Protein AF-A0A7I8DDT5-F1 (afdb_monomer_lite)

Foldseek 3Di:
DDDDDDDDDDDDDDDDDDDPDDPCDVCNVQDPVNVVVVVVVVVVVVVVVVVVVVVVVVVVVVVVVVVVVVLVVDPVSCVVPPPPPPVVVD

Sequence (90 aa):
MTFVAKKNRPQAYQPKPQTTDKPATLKDLLNEETLAKLKSQQAELQAEEDRRQAEKRLQEEAARKAEQKRLENDFEYLLKNSNQDWRKYK

pLDDT: mean 77.85, std 16.3, range [37.62, 94.19]

InterPro domains:
  IPR024980 Protein of unknown function DUF3886 [PF13025] (21-88)

Structure (mmCIF, N/CA/C/O backbone):
data_AF-A0A7I8DDT5-F1
#
_entry.id   AF-A0A7I8DDT5-F1
#
loop_
_atom_site.group_PDB
_atom_site.id
_atom_site.type_symbol
_atom_site.label_atom_id
_atom_site.label_alt_id
_atom_site.label_comp_id
_atom_site.label_asym_id
_atom_site.label_entity_id
_atom_site.label_seq_id
_atom_site.pdbx_PDB_ins_code
_atom_site.Cartn_x
_atom_site.Cartn_y
_atom_site.Cartn_z
_atom_site.occupancy
_atom_site.B_iso_or_equiv
_atom_site.auth_seq_id
_atom_site.auth_comp_id
_atom_site.auth_asym_id
_atom_site.auth_atom_id
_atom_site.pdbx_PDB_model_num
ATOM 1 N N . MET A 1 1 ? -42.412 -31.401 86.595 1.00 37.62 1 MET A N 1
ATOM 2 C CA . MET A 1 1 ? -41.739 -30.205 86.047 1.00 37.62 1 MET A CA 1
ATOM 3 C C . MET A 1 1 ? -42.347 -29.843 84.699 1.00 37.62 1 MET A C 1
ATOM 5 O O . MET A 1 1 ? -42.726 -30.727 83.947 1.00 37.62 1 MET A O 1
ATOM 9 N N . THR A 1 2 ? -42.493 -28.546 84.477 1.00 45.19 2 THR A N 1
ATOM 10 C CA . THR A 1 2 ? -43.180 -27.815 83.402 1.00 45.19 2 THR A CA 1
ATOM 11 C C . THR A 1 2 ? -42.346 -27.618 82.118 1.00 45.19 2 THR A C 1
ATOM 13 O O . THR A 1 2 ? -41.128 -27.759 82.161 1.00 45.19 2 THR A O 1
ATOM 16 N N . PHE A 1 3 ? -43.040 -27.146 81.056 1.00 47.91 3 PHE A N 1
ATOM 17 C CA . PHE A 1 3 ? -42.573 -26.391 79.859 1.00 47.91 3 PHE A CA 1
ATOM 18 C C . PHE A 1 3 ? -42.138 -27.223 78.622 1.00 47.91 3 PHE A C 1
ATOM 20 O O . PHE A 1 3 ? -41.482 -28.238 78.775 1.00 47.91 3 PHE A O 1
ATOM 27 N N . VAL A 1 4 ? -42.426 -26.886 77.349 1.00 52.31 4 VAL A N 1
ATOM 28 C CA . VAL A 1 4 ? -43.037 -25.708 76.692 1.00 52.31 4 VAL A CA 1
ATOM 29 C C . VAL A 1 4 ? -43.489 -26.090 75.264 1.00 52.31 4 VAL A C 1
ATOM 31 O O . VAL A 1 4 ? -42.819 -26.858 74.578 1.00 52.31 4 VAL A O 1
ATOM 34 N N . ALA A 1 5 ? -44.598 -25.510 74.794 1.00 56.22 5 ALA A N 1
ATOM 35 C CA . ALA A 1 5 ? -45.047 -25.560 73.401 1.00 56.22 5 ALA A CA 1
ATOM 36 C C . ALA A 1 5 ? -44.271 -24.552 72.530 1.00 56.22 5 ALA A C 1
ATOM 38 O O . ALA A 1 5 ? -44.162 -23.383 72.903 1.00 56.22 5 ALA A O 1
ATOM 39 N N . LYS A 1 6 ? -43.793 -24.950 71.339 1.00 56.34 6 LYS A N 1
ATOM 40 C CA . LYS A 1 6 ? -43.200 -24.016 70.362 1.00 56.34 6 LYS A CA 1
ATOM 41 C C . LYS A 1 6 ? -43.990 -24.013 69.052 1.00 56.34 6 LYS A C 1
ATOM 43 O O . LYS A 1 6 ? -43.959 -24.952 68.267 1.00 56.34 6 LYS A O 1
ATOM 48 N N . LYS A 1 7 ? -44.728 -22.919 68.861 1.00 53.94 7 LYS A N 1
ATOM 49 C CA . LYS A 1 7 ? -45.568 -22.575 67.708 1.00 53.94 7 LYS A CA 1
ATOM 50 C C . LYS A 1 7 ? -44.688 -22.155 66.524 1.00 53.94 7 LYS A C 1
ATOM 52 O O . LYS A 1 7 ? -43.991 -21.148 66.617 1.00 53.94 7 LYS A O 1
ATOM 57 N N . ASN A 1 8 ? -44.730 -22.910 65.426 1.00 60.19 8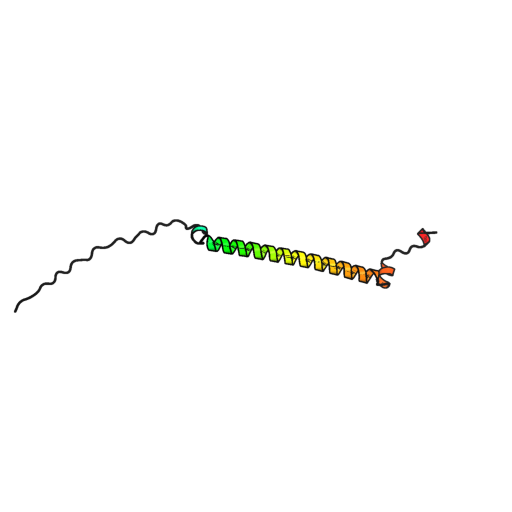 ASN A N 1
ATOM 58 C CA . ASN A 1 8 ? -44.007 -22.603 64.190 1.00 60.19 8 ASN A CA 1
ATOM 59 C C . ASN A 1 8 ? -44.914 -21.778 63.254 1.00 60.19 8 ASN A C 1
ATOM 61 O O . ASN A 1 8 ? -45.973 -22.249 62.842 1.00 60.19 8 ASN A O 1
ATOM 65 N N . ARG A 1 9 ? -44.545 -20.522 62.976 1.00 58.94 9 ARG A N 1
ATOM 66 C CA . ARG A 1 9 ? -45.247 -19.627 62.035 1.00 58.94 9 ARG A CA 1
ATOM 67 C C . ARG A 1 9 ? -44.709 -19.868 60.615 1.00 58.94 9 ARG A C 1
ATOM 69 O O . ARG A 1 9 ? -43.490 -19.841 60.460 1.00 58.94 9 ARG A O 1
ATOM 76 N N . PRO A 1 10 ? -45.556 -20.039 59.585 1.00 52.34 10 PRO A N 1
ATOM 77 C CA . PRO A 1 10 ? -45.082 -20.099 58.206 1.00 52.34 10 PRO A CA 1
ATOM 78 C C . PRO A 1 10 ? -44.582 -18.720 57.746 1.00 52.34 10 PRO A C 1
ATOM 80 O O . PRO A 1 10 ? -45.264 -17.707 57.905 1.00 52.34 10 PRO A O 1
ATOM 83 N N . GLN A 1 11 ? -43.361 -18.700 57.211 1.00 58.03 11 GLN A N 1
ATOM 84 C CA . GLN A 1 11 ? -42.721 -17.554 56.565 1.00 58.03 11 GLN A CA 1
ATOM 85 C C . GLN A 1 11 ? -43.535 -17.103 55.343 1.00 58.03 11 GLN A C 1
ATOM 87 O O . GLN A 1 11 ? -43.899 -17.915 54.495 1.00 58.03 11 GLN A O 1
ATOM 92 N N . ALA A 1 12 ? -43.810 -15.801 55.265 1.00 53.22 12 ALA A N 1
ATOM 93 C CA . ALA A 1 12 ? -44.477 -15.177 54.132 1.00 53.22 12 ALA A CA 1
ATOM 94 C C . ALA A 1 12 ? -43.578 -15.213 52.884 1.00 53.22 12 ALA A C 1
ATOM 96 O O . ALA A 1 12 ? -42.406 -14.840 52.934 1.00 53.22 12 ALA A O 1
ATOM 97 N N . TYR A 1 13 ? -44.156 -15.659 51.772 1.00 53.84 13 TYR A N 1
ATOM 98 C CA . TYR A 1 13 ? -43.546 -15.698 50.447 1.00 53.84 13 TYR A CA 1
ATOM 99 C C . TYR A 1 13 ? -43.283 -14.272 49.941 1.00 53.84 13 TYR A C 1
ATOM 101 O O . TYR A 1 13 ? -44.218 -13.496 49.751 1.00 53.84 13 TYR A O 1
ATOM 109 N N . GLN A 1 14 ? -42.013 -13.924 49.734 1.00 58.06 14 GLN A N 1
ATOM 110 C CA . GLN A 1 14 ? -41.618 -12.667 49.096 1.00 58.06 14 GLN A CA 1
ATOM 111 C C . GLN A 1 14 ? -41.687 -12.830 47.567 1.00 58.06 14 GLN A C 1
ATOM 113 O O . GLN A 1 14 ? -41.140 -13.808 47.046 1.00 58.06 14 GLN A O 1
ATOM 118 N N . PRO A 1 15 ? -42.330 -11.910 46.825 1.00 56.09 15 PRO A N 1
ATOM 119 C CA . PRO A 1 15 ? -42.373 -11.981 45.370 1.00 56.09 15 PRO A CA 1
ATOM 120 C C . PRO A 1 15 ? -40.994 -11.665 44.771 1.00 56.09 15 PRO A C 1
ATOM 122 O O . PRO A 1 15 ? -40.315 -10.724 45.182 1.00 56.09 15 PRO A O 1
ATOM 125 N N . LYS A 1 16 ? -40.578 -12.464 43.782 1.00 59.16 16 LYS A N 1
ATOM 126 C CA . LYS A 1 16 ? -39.347 -12.240 43.010 1.00 59.16 16 LYS A CA 1
ATOM 127 C C . LYS A 1 16 ? -39.527 -11.028 42.080 1.00 59.16 16 LYS A C 1
ATOM 129 O O . LYS A 1 16 ? -40.591 -10.918 41.466 1.00 59.16 16 LYS A O 1
ATOM 134 N N . PRO A 1 17 ? -38.520 -10.147 41.931 1.00 54.03 17 PRO A N 1
ATOM 135 C CA . PRO A 1 17 ? -38.601 -9.029 40.999 1.00 54.03 17 PRO A CA 1
ATOM 136 C C . PRO A 1 17 ? -38.665 -9.549 39.559 1.00 54.03 17 PRO A C 1
ATOM 138 O O . PRO A 1 17 ? -37.835 -10.358 39.144 1.00 54.03 17 PRO A O 1
ATOM 141 N N . GLN A 1 18 ? -39.677 -9.102 38.813 1.00 55.91 18 GLN A N 1
ATOM 142 C CA . GLN A 1 18 ? -39.816 -9.402 37.392 1.00 55.91 18 GLN A CA 1
ATOM 143 C C . GLN A 1 18 ? -38.736 -8.653 36.610 1.00 55.91 18 GLN A C 1
ATOM 145 O O . GLN A 1 18 ? -38.649 -7.427 36.664 1.00 55.91 18 GLN A O 1
ATOM 150 N N . THR A 1 19 ? -37.898 -9.401 35.899 1.00 55.03 19 THR A N 1
ATOM 151 C CA . THR A 1 19 ? -36.945 -8.863 34.933 1.00 55.03 19 THR A CA 1
ATOM 152 C C . THR A 1 19 ? -37.719 -8.385 33.715 1.00 55.03 19 THR A C 1
ATOM 154 O O . THR A 1 19 ? -38.237 -9.187 32.944 1.00 55.03 19 THR A O 1
ATOM 157 N N . THR A 1 20 ? -37.835 -7.072 33.568 1.00 53.59 20 THR A N 1
ATOM 158 C CA . THR A 1 20 ? -38.414 -6.440 32.387 1.00 53.59 20 THR A CA 1
ATOM 159 C C . THR A 1 20 ? -37.527 -6.727 31.173 1.00 53.59 20 THR A C 1
ATOM 161 O O . THR A 1 20 ? -36.457 -6.134 31.039 1.00 53.59 20 THR A O 1
ATOM 164 N N . ASP A 1 21 ? -37.983 -7.623 30.298 1.00 56.28 21 ASP A N 1
ATOM 165 C CA . ASP A 1 21 ? -37.484 -7.854 28.939 1.00 56.28 21 ASP A CA 1
ATOM 166 C C . ASP A 1 21 ? -37.559 -6.559 28.109 1.00 56.28 21 ASP A C 1
ATOM 168 O O . ASP A 1 21 ? -38.527 -6.287 27.399 1.00 56.28 21 ASP A O 1
ATOM 172 N N . LYS A 1 22 ? -36.532 -5.714 28.207 1.00 60.81 22 LYS A N 1
ATOM 173 C CA . LYS A 1 22 ? -36.200 -4.749 27.154 1.00 60.81 22 LYS A CA 1
ATOM 174 C C . LYS A 1 22 ? -35.041 -5.348 26.361 1.00 60.81 22 LYS A C 1
ATOM 176 O O . LYS A 1 22 ? -34.064 -5.750 26.995 1.00 60.81 22 LYS A O 1
ATOM 181 N N . PRO A 1 23 ? -35.094 -5.408 25.017 1.00 59.97 23 PRO A N 1
ATOM 182 C CA . PRO A 1 23 ? -33.923 -5.791 24.246 1.00 59.97 23 PRO A CA 1
ATOM 183 C C . PRO A 1 23 ? -32.861 -4.718 24.485 1.00 59.97 23 PRO A C 1
ATOM 185 O O . PRO A 1 23 ? -32.995 -3.601 23.993 1.00 59.97 23 PRO A O 1
ATOM 188 N N . ALA A 1 24 ? -31.841 -5.030 25.286 1.00 60.69 24 ALA A N 1
ATOM 189 C CA . ALA A 1 24 ? -30.663 -4.184 25.386 1.00 60.69 24 ALA A CA 1
ATOM 190 C C . ALA A 1 24 ? -30.097 -4.072 23.968 1.00 60.69 24 ALA A C 1
ATOM 192 O O . ALA A 1 24 ? -29.676 -5.070 23.375 1.00 60.69 24 ALA A O 1
ATOM 193 N N . THR A 1 25 ? -30.161 -2.881 23.375 1.00 69.50 25 THR A N 1
ATOM 194 C CA . THR A 1 25 ? -29.514 -2.665 22.085 1.00 69.50 25 THR A CA 1
ATOM 195 C C . THR A 1 25 ? -28.012 -2.876 22.277 1.00 69.50 25 THR A C 1
ATOM 197 O O . THR A 1 25 ? -27.495 -2.640 23.363 1.00 69.50 25 THR A O 1
ATOM 200 N N . LEU A 1 26 ? -27.263 -3.319 21.258 1.00 61.59 26 LEU A N 1
ATOM 201 C CA . LEU A 1 26 ? -25.810 -3.557 21.406 1.00 61.59 26 LEU A CA 1
ATOM 202 C C . LEU A 1 26 ? -25.045 -2.346 21.981 1.00 61.59 26 LEU A C 1
ATOM 204 O O . LEU A 1 26 ? -23.986 -2.513 22.576 1.00 61.59 26 LEU A O 1
ATOM 208 N N . LYS A 1 27 ? -25.595 -1.139 21.818 1.00 62.28 27 LYS A N 1
ATOM 209 C CA . LYS A 1 27 ? -25.096 0.105 22.414 1.00 62.28 27 LYS A CA 1
ATOM 210 C C . LYS A 1 27 ? -25.320 0.212 23.926 1.00 62.28 27 LYS A C 1
ATOM 212 O O . LYS A 1 27 ? -24.552 0.892 24.578 1.00 62.28 27 LYS A O 1
ATOM 217 N N . ASP A 1 28 ? -26.332 -0.453 24.472 1.00 64.25 28 ASP A N 1
ATOM 218 C CA . ASP A 1 28 ? -26.614 -0.491 25.911 1.00 64.25 28 ASP A CA 1
ATOM 219 C C . ASP A 1 28 ? -25.744 -1.532 26.634 1.00 64.25 28 ASP A C 1
ATOM 221 O O . ASP A 1 28 ? -25.487 -1.405 27.827 1.00 64.25 28 ASP A O 1
ATOM 225 N N . LEU A 1 29 ? -25.282 -2.566 25.914 1.00 69.69 29 LEU A N 1
ATOM 226 C CA . LEU A 1 29 ? -24.356 -3.580 26.438 1.00 69.69 29 LEU A CA 1
ATOM 227 C C . LEU A 1 29 ? -22.886 -3.145 26.343 1.00 69.69 29 LEU A C 1
ATOM 229 O O . LEU A 1 29 ? -22.060 -3.584 27.143 1.00 69.69 29 LEU A O 1
ATOM 233 N N . LEU A 1 30 ? -22.550 -2.293 25.371 1.00 71.62 30 LEU A N 1
ATOM 234 C CA . LEU A 1 30 ? -21.219 -1.716 25.206 1.00 71.62 30 LEU A CA 1
ATOM 235 C C . LEU A 1 30 ? -21.182 -0.324 25.835 1.00 71.62 30 LEU A C 1
ATOM 237 O O . LEU A 1 30 ? -21.776 0.610 25.310 1.00 71.62 30 LEU A O 1
ATOM 241 N N . ASN A 1 31 ? -20.428 -0.164 26.924 1.00 78.69 31 ASN A N 1
ATOM 242 C CA . ASN A 1 31 ? -20.154 1.156 27.497 1.00 78.69 31 ASN A CA 1
ATOM 243 C C . ASN A 1 31 ? -19.581 2.096 26.410 1.00 78.69 31 ASN A C 1
ATOM 245 O O . ASN A 1 31 ? -18.766 1.665 25.589 1.00 78.69 31 ASN A O 1
ATOM 249 N N . GLU A 1 32 ? -19.961 3.374 26.410 1.00 80.75 32 GLU A N 1
ATOM 250 C CA . GLU A 1 32 ? -19.504 4.387 25.445 1.00 80.75 32 GLU A CA 1
ATOM 251 C C . GLU A 1 32 ? -17.974 4.436 25.325 1.00 80.75 32 GLU A C 1
ATOM 253 O O . GLU A 1 32 ? -17.431 4.589 24.231 1.00 80.75 32 GLU A O 1
ATOM 258 N N . GLU A 1 33 ? -17.273 4.198 26.435 1.00 82.31 33 GLU A N 1
ATOM 259 C CA . GLU A 1 33 ? -15.815 4.069 26.480 1.00 82.31 33 GLU A CA 1
ATOM 260 C C . GLU A 1 33 ? -15.293 2.929 25.584 1.00 82.31 33 GLU A C 1
ATOM 262 O O . GLU A 1 33 ? -14.302 3.083 24.869 1.00 82.31 33 GLU A O 1
ATOM 267 N N . THR A 1 34 ? -15.966 1.776 25.587 1.00 84.69 34 THR A N 1
ATOM 268 C CA . THR A 1 34 ? -15.580 0.616 24.766 1.00 84.69 34 THR A CA 1
ATOM 269 C C . THR A 1 34 ? -15.855 0.858 23.285 1.00 84.69 34 THR A C 1
ATOM 271 O O . THR A 1 34 ? -15.031 0.502 22.443 1.00 84.69 34 THR A O 1
ATOM 274 N N . LEU A 1 35 ? -16.951 1.552 22.958 1.00 86.12 35 LEU A N 1
ATOM 275 C CA . LEU A 1 35 ? -17.247 1.985 21.592 1.00 86.12 35 LEU A CA 1
ATOM 276 C C . LEU A 1 35 ? -16.229 3.012 21.086 1.00 86.12 35 LEU A C 1
ATOM 278 O O . LEU A 1 35 ? -15.832 2.955 19.923 1.00 86.12 35 LEU A O 1
ATOM 282 N N . ALA A 1 36 ? -15.791 3.938 21.941 1.00 88.12 36 ALA A N 1
ATOM 283 C CA . ALA A 1 36 ? -14.759 4.911 21.599 1.00 88.12 36 ALA A CA 1
ATOM 284 C C . ALA A 1 36 ? -13.414 4.226 21.311 1.00 88.12 36 ALA A C 1
ATOM 286 O O . ALA A 1 36 ? -12.797 4.504 20.282 1.00 88.12 36 ALA A O 1
ATOM 287 N N . LYS A 1 37 ? -13.003 3.268 22.155 1.00 89.38 37 LYS A N 1
ATOM 288 C CA . LYS A 1 37 ? -11.789 2.461 21.933 1.00 89.38 37 LYS A CA 1
ATOM 289 C C . LYS A 1 37 ? -11.858 1.676 20.625 1.00 89.38 37 LYS A C 1
ATOM 291 O O . LYS A 1 37 ? -10.906 1.713 19.852 1.00 89.38 37 LYS A O 1
ATOM 296 N N . LEU A 1 38 ? -12.992 1.033 20.341 1.00 91.50 38 LEU A N 1
ATOM 297 C CA . LEU A 1 38 ? -13.173 0.262 19.110 1.00 91.50 38 LEU A CA 1
ATOM 298 C C . LEU A 1 38 ? -13.082 1.147 17.860 1.00 91.50 38 LEU A C 1
ATOM 300 O O . LEU A 1 38 ? -12.442 0.768 16.885 1.00 91.50 38 LEU A O 1
ATOM 304 N N . LYS A 1 39 ? -13.674 2.346 17.895 1.00 91.06 39 LYS A N 1
ATOM 305 C CA . LYS A 1 39 ? -13.560 3.315 16.795 1.00 91.06 39 LYS A CA 1
ATOM 306 C C . LYS A 1 39 ? -12.126 3.810 16.603 1.00 91.06 39 LYS A C 1
ATOM 308 O O . LYS A 1 39 ? -11.709 3.955 15.459 1.00 91.06 39 LYS A O 1
ATOM 313 N N . SER A 1 40 ? -11.383 4.043 17.689 1.00 93.38 40 SER A N 1
ATOM 314 C CA . SER A 1 40 ? -9.959 4.407 17.615 1.00 93.38 40 SER A CA 1
ATOM 315 C C . SER A 1 40 ? -9.156 3.306 16.930 1.00 93.38 40 SER A C 1
ATOM 317 O O . SER A 1 40 ? -8.478 3.562 15.943 1.00 93.38 40 SER A O 1
ATOM 319 N N . GLN A 1 41 ? -9.322 2.062 17.383 1.00 93.44 41 GLN A N 1
ATOM 320 C CA . GLN A 1 41 ? -8.640 0.906 16.800 1.00 93.44 41 GLN A CA 1
ATOM 321 C C . GLN A 1 41 ? -9.027 0.683 15.335 1.00 93.44 41 GLN A C 1
ATOM 323 O O . GLN A 1 41 ? -8.174 0.385 14.508 1.00 93.44 41 GLN A O 1
ATOM 328 N N . GLN A 1 42 ? -10.301 0.868 14.985 1.00 93.50 42 GL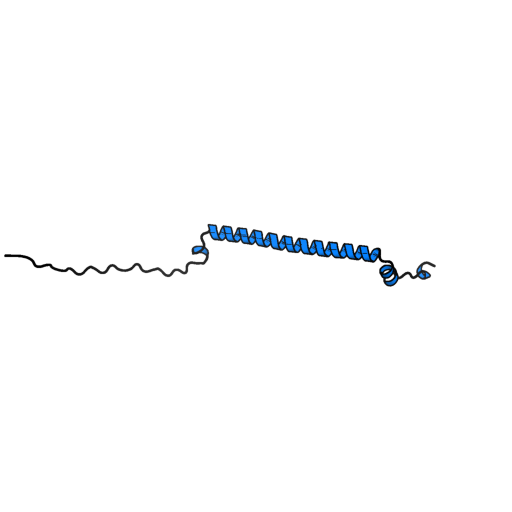N A N 1
ATOM 329 C CA . GLN A 1 42 ? -10.751 0.785 13.598 1.00 93.50 42 GLN A CA 1
ATOM 330 C C . GLN A 1 42 ? -10.085 1.856 12.722 1.00 93.50 42 GLN A C 1
ATOM 332 O O . GLN A 1 42 ? -9.667 1.552 11.607 1.00 93.50 42 GLN A O 1
ATOM 337 N N . ALA A 1 43 ? -9.982 3.095 13.209 1.00 92.94 43 ALA A N 1
ATOM 338 C CA . ALA A 1 43 ? -9.323 4.173 12.478 1.00 92.94 43 ALA A CA 1
ATOM 339 C C . ALA A 1 43 ? -7.816 3.913 12.308 1.00 92.94 43 ALA A C 1
ATOM 341 O O . ALA A 1 43 ? -7.279 4.142 11.226 1.00 92.94 43 ALA A O 1
ATOM 342 N N . GLU A 1 44 ? -7.154 3.393 13.343 1.00 93.19 44 GLU A N 1
ATOM 343 C CA . GLU A 1 44 ? -5.740 3.005 13.297 1.00 93.19 44 GLU A CA 1
ATOM 344 C C . GLU A 1 44 ? -5.488 1.892 12.272 1.00 93.19 44 GLU A C 1
ATOM 346 O O . GLU A 1 44 ? -4.612 2.034 11.420 1.00 93.19 44 GLU A O 1
ATOM 351 N N . LEU A 1 45 ? -6.299 0.830 12.292 1.00 93.69 45 LEU A N 1
ATOM 352 C CA . LEU A 1 45 ? -6.175 -0.284 11.348 1.00 93.69 45 LEU A CA 1
ATOM 353 C C . LEU A 1 45 ? -6.449 0.146 9.905 1.00 93.69 45 LEU A C 1
ATOM 355 O O . LEU A 1 45 ? -5.752 -0.283 8.989 1.00 93.69 45 LEU A O 1
ATOM 359 N N . GLN A 1 46 ? -7.438 1.017 9.692 1.00 93.44 46 GLN A N 1
ATOM 360 C CA . GLN A 1 46 ? -7.721 1.554 8.363 1.00 93.44 46 GLN A CA 1
ATOM 361 C C . GLN A 1 46 ? -6.538 2.376 7.835 1.00 93.44 46 GLN A C 1
ATOM 363 O O . GLN A 1 46 ? -6.114 2.182 6.698 1.00 93.44 46 GLN A O 1
ATOM 368 N N . ALA A 1 47 ? -5.966 3.248 8.671 1.00 94.19 47 ALA A N 1
ATOM 369 C CA . ALA A 1 47 ? -4.799 4.042 8.299 1.00 94.19 47 ALA A CA 1
ATOM 370 C C . ALA A 1 47 ? -3.565 3.168 8.010 1.00 94.19 47 ALA A C 1
ATOM 372 O O . ALA A 1 47 ? -2.787 3.478 7.104 1.00 94.19 47 ALA A O 1
ATOM 373 N N . GLU A 1 48 ? -3.379 2.073 8.750 1.00 92.75 48 GLU A N 1
ATOM 374 C CA . GLU A 1 48 ? -2.289 1.125 8.513 1.00 92.75 48 GLU A CA 1
ATOM 375 C C . GLU A 1 48 ? -2.454 0.366 7.189 1.00 92.75 48 GLU A C 1
ATOM 377 O O . GLU A 1 48 ? -1.498 0.276 6.414 1.00 92.75 48 GLU A O 1
ATOM 382 N N . GLU A 1 49 ? -3.656 -0.129 6.884 1.00 91.00 49 GLU A N 1
ATOM 383 C CA . GLU A 1 49 ? -3.928 -0.799 5.607 1.00 91.00 49 GLU A CA 1
ATOM 384 C C . GLU A 1 49 ? -3.770 0.158 4.418 1.00 91.00 49 GLU A C 1
ATOM 386 O O . GLU A 1 49 ? -3.147 -0.204 3.414 1.00 91.00 49 GLU A O 1
ATOM 391 N N . ASP A 1 50 ? -4.238 1.403 4.544 1.00 92.31 50 ASP A N 1
ATOM 392 C CA . ASP A 1 50 ? -4.053 2.426 3.512 1.00 92.31 50 ASP A CA 1
ATOM 393 C C . ASP A 1 50 ? -2.562 2.728 3.288 1.00 92.31 50 ASP A C 1
ATOM 395 O O . ASP A 1 50 ? -2.108 2.825 2.140 1.00 92.31 50 ASP A O 1
A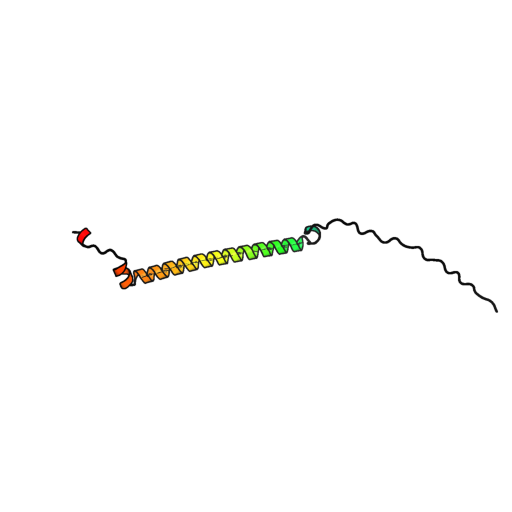TOM 399 N N . ARG A 1 51 ? -1.765 2.790 4.366 1.00 93.56 51 ARG A N 1
ATOM 400 C CA . ARG A 1 51 ? -0.307 2.952 4.270 1.00 93.56 51 ARG A CA 1
ATOM 401 C C . ARG A 1 51 ? 0.344 1.756 3.580 1.00 93.56 51 ARG A C 1
ATOM 403 O O . ARG A 1 51 ? 1.141 1.955 2.665 1.00 93.56 51 ARG A O 1
ATOM 410 N N . ARG A 1 52 ? -0.023 0.525 3.950 1.00 92.81 52 ARG A N 1
ATOM 411 C CA . ARG A 1 52 ? 0.535 -0.693 3.340 1.00 92.81 52 ARG A CA 1
ATOM 412 C C . ARG A 1 52 ? 0.212 -0.764 1.851 1.00 92.81 52 ARG A C 1
ATOM 414 O O . ARG A 1 52 ? 1.064 -1.134 1.041 1.00 92.81 52 ARG A O 1
ATOM 421 N N . GLN A 1 53 ? -1.008 -0.392 1.471 1.00 93.00 53 GLN A N 1
ATOM 422 C CA . GLN A 1 53 ? -1.410 -0.365 0.071 1.00 93.00 53 GLN A CA 1
ATOM 423 C C . GLN A 1 53 ? -0.651 0.710 -0.718 1.00 93.00 53 GLN A C 1
ATOM 425 O O . GLN A 1 53 ? -0.247 0.459 -1.855 1.00 93.00 53 GLN A O 1
ATOM 430 N N . ALA A 1 54 ? -0.435 1.891 -0.135 1.00 91.50 54 ALA A N 1
ATOM 431 C CA . ALA A 1 54 ? 0.357 2.951 -0.754 1.00 91.50 54 ALA A CA 1
ATOM 432 C C . ALA A 1 54 ? 1.832 2.547 -0.924 1.00 91.50 54 ALA A C 1
ATOM 434 O O . ALA A 1 54 ? 2.396 2.711 -2.006 1.00 91.50 54 ALA A O 1
ATOM 435 N N . GLU A 1 55 ? 2.438 1.949 0.104 1.00 91.88 55 GLU A N 1
ATOM 436 C CA . GLU A 1 55 ? 3.814 1.439 0.062 1.00 91.88 55 GLU A CA 1
ATOM 437 C C . GLU A 1 55 ? 3.984 0.357 -1.008 1.00 91.88 55 GLU A C 1
ATOM 439 O O . GLU A 1 55 ? 4.952 0.387 -1.768 1.00 91.88 55 GLU A O 1
ATOM 444 N N . LYS A 1 56 ? 3.018 -0.561 -1.129 1.00 92.44 56 LYS A N 1
ATOM 445 C CA . LYS A 1 56 ? 3.037 -1.598 -2.165 1.00 92.44 56 LYS A CA 1
ATOM 446 C C . LYS A 1 56 ? 3.011 -1.000 -3.573 1.00 92.44 56 LYS A C 1
ATOM 448 O O . LYS A 1 56 ? 3.817 -1.394 -4.412 1.00 92.44 56 LYS A O 1
ATOM 453 N N . ARG A 1 57 ? 2.139 -0.017 -3.823 1.00 91.25 57 ARG A N 1
ATOM 454 C CA . ARG A 1 57 ? 2.078 0.687 -5.118 1.00 91.25 57 ARG A CA 1
ATOM 455 C C . ARG A 1 57 ? 3.401 1.383 -5.435 1.00 91.25 57 ARG A C 1
ATOM 457 O O . ARG A 1 57 ? 3.914 1.247 -6.541 1.00 91.25 57 ARG A O 1
ATOM 464 N N . LEU A 1 58 ? 3.990 2.059 -4.449 1.00 93.69 58 LEU A N 1
ATOM 465 C CA . LEU A 1 58 ? 5.274 2.736 -4.618 1.00 93.69 58 LEU A CA 1
ATOM 466 C C . LEU A 1 58 ? 6.409 1.751 -4.939 1.00 93.69 58 LEU A C 1
ATOM 468 O O . LEU A 1 58 ? 7.244 2.031 -5.798 1.00 93.69 58 LEU A O 1
ATOM 472 N N . GLN A 1 59 ? 6.441 0.591 -4.279 1.00 93.06 59 GLN A N 1
ATOM 473 C CA . GLN A 1 59 ? 7.433 -0.452 -4.555 1.00 93.06 59 GLN A CA 1
ATOM 474 C C . GLN A 1 59 ? 7.264 -1.054 -5.953 1.00 93.06 59 GLN A C 1
ATOM 476 O O . GLN A 1 59 ? 8.258 -1.258 -6.648 1.00 93.06 59 GLN A O 1
ATOM 481 N N . GLU A 1 60 ? 6.027 -1.300 -6.391 1.00 92.56 60 GLU A N 1
ATOM 482 C CA . GLU A 1 60 ? 5.738 -1.794 -7.740 1.00 92.56 60 GLU A CA 1
ATOM 483 C C . GLU A 1 60 ? 6.186 -0.792 -8.815 1.00 92.56 60 GLU A C 1
ATOM 485 O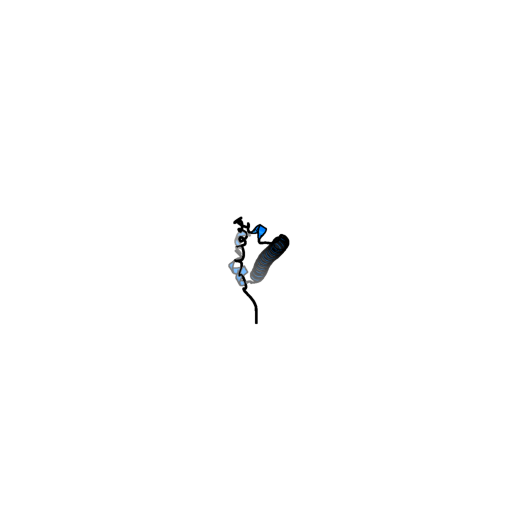 O . GLU A 1 60 ? 6.847 -1.175 -9.781 1.00 92.56 60 GLU A O 1
ATOM 490 N N . GLU A 1 61 ? 5.906 0.500 -8.632 1.00 91.75 61 GLU A N 1
ATOM 491 C CA . GLU A 1 61 ? 6.360 1.557 -9.544 1.00 91.75 61 GLU A CA 1
ATOM 492 C C . GLU A 1 61 ? 7.889 1.698 -9.557 1.00 91.75 61 GLU A C 1
ATOM 494 O O . GLU A 1 61 ? 8.501 1.829 -10.622 1.00 91.75 61 GLU A O 1
ATOM 499 N N . ALA A 1 62 ? 8.531 1.622 -8.388 1.00 92.56 62 ALA A N 1
ATOM 500 C CA . ALA A 1 62 ? 9.986 1.649 -8.283 1.00 92.56 62 ALA A CA 1
ATOM 501 C C . ALA A 1 62 ? 10.629 0.441 -8.982 1.00 92.56 62 ALA A C 1
ATOM 503 O O . ALA A 1 62 ? 11.616 0.608 -9.702 1.00 92.56 62 ALA A O 1
ATOM 504 N N . ALA A 1 63 ? 10.048 -0.753 -8.828 1.00 93.19 63 ALA A N 1
ATOM 505 C CA . ALA A 1 63 ? 10.501 -1.968 -9.497 1.00 93.19 63 ALA A CA 1
ATOM 506 C C . ALA A 1 63 ? 10.348 -1.861 -11.020 1.00 93.19 63 ALA A C 1
ATOM 508 O O . ALA A 1 63 ? 11.310 -2.113 -11.742 1.00 93.19 63 ALA A O 1
ATOM 509 N N . ARG A 1 64 ? 9.193 -1.385 -11.506 1.00 92.50 64 ARG A N 1
ATOM 510 C CA . ARG A 1 64 ? 8.945 -1.123 -12.936 1.00 92.50 64 ARG A CA 1
ATOM 511 C C . ARG A 1 64 ? 9.971 -0.157 -13.515 1.00 92.50 64 ARG A C 1
ATOM 513 O O . ARG A 1 64 ? 10.533 -0.411 -14.574 1.00 92.50 64 ARG A O 1
ATOM 520 N N . LYS A 1 65 ? 10.250 0.940 -12.808 1.00 94.06 65 LYS A N 1
ATOM 521 C CA . LYS A 1 65 ? 11.231 1.939 -13.244 1.00 94.06 65 LYS A CA 1
ATOM 522 C C . LYS A 1 65 ? 12.655 1.385 -13.233 1.00 94.06 65 LYS A C 1
ATOM 524 O O . LYS A 1 65 ? 13.439 1.708 -14.122 1.00 94.06 65 LYS A O 1
ATOM 529 N N . ALA A 1 66 ? 13.010 0.581 -12.233 1.00 93.88 66 ALA A N 1
ATOM 530 C CA . ALA A 1 66 ? 14.313 -0.069 -12.172 1.00 93.88 66 ALA A CA 1
ATOM 531 C C . ALA A 1 66 ? 14.484 -1.074 -13.319 1.00 93.88 66 ALA A C 1
ATOM 533 O O . ALA A 1 66 ? 15.511 -1.049 -13.990 1.00 93.88 66 ALA A O 1
ATOM 534 N N . GLU A 1 67 ? 13.475 -1.903 -13.585 1.00 91.94 67 GLU A N 1
ATOM 535 C CA . GLU A 1 67 ? 13.463 -2.847 -14.703 1.00 91.94 67 GLU A CA 1
ATOM 536 C C . GLU A 1 67 ? 13.561 -2.122 -16.044 1.00 91.94 67 GLU A C 1
ATOM 538 O O . GLU A 1 67 ? 14.444 -2.439 -16.834 1.00 91.94 67 GLU A O 1
ATOM 543 N N . GLN A 1 68 ? 12.747 -1.085 -16.261 1.00 91.38 68 GLN A N 1
ATOM 544 C CA . GLN A 1 68 ? 12.816 -0.265 -17.467 1.00 91.38 68 GLN A CA 1
ATOM 545 C C . GLN A 1 68 ? 14.225 0.296 -17.672 1.00 91.38 68 GLN A C 1
ATOM 547 O O . GLN A 1 68 ? 14.787 0.151 -18.752 1.00 91.38 68 GLN A O 1
ATOM 552 N N . LYS A 1 69 ? 14.843 0.852 -16.623 1.00 93.88 69 LYS A N 1
ATOM 553 C CA . LYS A 1 69 ? 16.233 1.313 -16.695 1.00 93.88 69 LYS A CA 1
ATOM 554 C C . LYS A 1 69 ? 17.201 0.184 -17.034 1.00 93.88 69 LYS A C 1
ATOM 556 O O . LYS A 1 69 ? 18.140 0.415 -17.784 1.00 93.88 69 LYS A O 1
ATOM 561 N N . ARG A 1 70 ? 17.025 -1.027 -16.497 1.00 94.00 70 ARG A N 1
ATOM 562 C CA . ARG A 1 70 ? 17.888 -2.162 -16.869 1.00 94.00 70 ARG A CA 1
ATOM 563 C C . ARG A 1 70 ? 17.732 -2.517 -18.344 1.00 94.00 70 ARG A C 1
ATOM 565 O O . ARG A 1 70 ? 18.745 -2.701 -19.002 1.00 94.00 70 ARG A O 1
ATOM 572 N N . LEU A 1 71 ? 16.503 -2.554 -18.850 1.00 92.25 71 LEU A N 1
ATOM 573 C CA . LEU A 1 71 ? 16.199 -2.845 -20.252 1.00 92.25 71 LEU A CA 1
ATOM 574 C C . LEU A 1 71 ? 16.724 -1.755 -21.200 1.00 92.25 71 LEU A C 1
ATOM 576 O O . LEU A 1 71 ? 17.251 -2.066 -22.260 1.00 92.25 71 LEU A O 1
ATOM 580 N N . GLU A 1 72 ? 16.663 -0.485 -20.794 1.00 88.50 72 GLU A N 1
ATOM 581 C CA . GLU A 1 72 ? 17.263 0.644 -21.520 1.00 88.50 72 GLU A CA 1
ATOM 582 C C . GLU A 1 72 ? 18.795 0.566 -21.596 1.00 88.50 72 GLU A C 1
ATOM 584 O O . GLU A 1 72 ? 19.390 1.179 -22.475 1.00 88.50 72 GLU 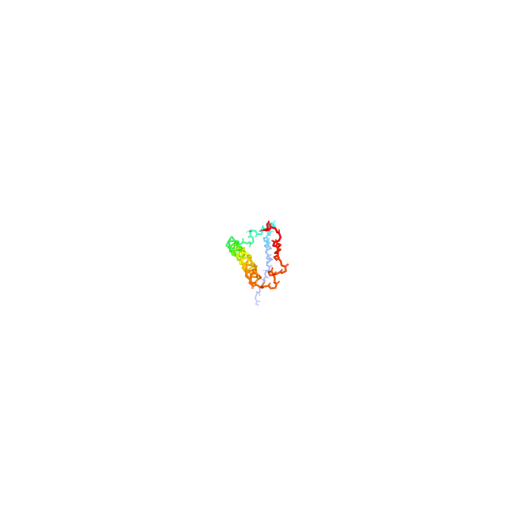A O 1
ATOM 589 N N . ASN A 1 73 ? 19.441 -0.167 -20.686 1.00 90.56 73 ASN A N 1
ATOM 590 C CA . ASN A 1 73 ? 20.886 -0.408 -20.714 1.00 90.56 73 ASN A CA 1
ATOM 591 C C . ASN A 1 73 ? 21.253 -1.775 -21.319 1.00 90.56 73 ASN A C 1
ATOM 593 O O . ASN A 1 73 ? 22.434 -2.046 -21.534 1.00 90.56 73 ASN A O 1
ATOM 597 N N . ASP A 1 74 ? 20.276 -2.643 -21.580 1.00 93.75 74 ASP A N 1
ATOM 598 C CA . ASP A 1 74 ? 20.504 -3.965 -22.152 1.00 93.75 74 ASP A CA 1
ATOM 599 C C . ASP A 1 74 ? 20.475 -3.898 -23.683 1.00 93.75 74 ASP A C 1
ATOM 601 O O . ASP A 1 74 ? 19.425 -3.739 -24.308 1.00 93.75 74 ASP A O 1
ATOM 605 N N . PHE A 1 75 ? 21.649 -4.033 -24.300 1.00 89.62 75 PHE A N 1
ATOM 606 C CA . PHE A 1 75 ? 21.816 -3.933 -25.751 1.00 89.62 75 PHE A CA 1
ATOM 607 C C . PHE A 1 75 ? 20.987 -4.959 -26.529 1.00 89.62 75 PHE A C 1
ATOM 609 O O . PHE A 1 75 ? 20.485 -4.638 -27.605 1.00 89.62 75 PHE A O 1
ATOM 616 N N . GLU A 1 76 ? 20.800 -6.166 -25.991 1.00 88.50 76 GLU A N 1
ATOM 617 C CA . GLU A 1 76 ? 19.972 -7.201 -26.621 1.00 88.50 76 GLU A CA 1
ATOM 618 C C . GLU A 1 76 ? 18.499 -6.786 -26.676 1.00 88.50 76 GLU A C 1
ATOM 620 O O . GLU A 1 76 ? 17.836 -6.946 -27.706 1.00 88.50 76 GLU A O 1
ATOM 625 N N . TYR A 1 77 ? 17.983 -6.229 -25.579 1.00 90.62 77 TYR A N 1
ATOM 626 C CA . TYR A 1 77 ? 16.631 -5.687 -25.529 1.00 90.62 77 TYR A CA 1
ATOM 627 C C . TYR A 1 77 ? 16.480 -4.480 -26.459 1.00 90.62 77 TYR A C 1
ATOM 629 O O . TYR A 1 77 ? 15.526 -4.427 -27.239 1.00 90.62 77 TYR A O 1
ATOM 637 N N . LEU A 1 78 ? 17.424 -3.536 -26.426 1.00 89.69 78 LEU A N 1
ATOM 638 C CA . LEU A 1 78 ? 17.407 -2.365 -27.300 1.00 89.69 78 LEU A CA 1
ATOM 639 C C . LEU A 1 78 ? 17.409 -2.758 -28.778 1.00 89.69 78 LEU A C 1
ATOM 641 O O . LEU A 1 78 ? 16.615 -2.224 -29.542 1.00 89.69 78 LEU A O 1
ATOM 645 N N . LEU A 1 79 ? 18.253 -3.706 -29.188 1.00 88.69 79 LEU A N 1
ATOM 646 C CA . LEU A 1 79 ? 18.356 -4.119 -30.587 1.00 88.69 79 LEU A CA 1
ATOM 647 C C . LEU A 1 79 ? 17.070 -4.788 -31.091 1.00 88.69 79 LEU A C 1
ATOM 649 O O . LEU A 1 79 ? 16.670 -4.578 -32.232 1.00 88.69 79 LEU A O 1
ATOM 653 N N . LYS A 1 80 ? 16.408 -5.578 -30.239 1.00 87.44 80 LYS A N 1
ATOM 654 C CA . LYS A 1 80 ? 15.159 -6.272 -30.591 1.00 87.44 80 LYS A CA 1
ATOM 655 C C . LYS A 1 80 ? 13.948 -5.340 -30.626 1.00 87.44 80 LYS A C 1
ATOM 657 O O . LYS A 1 80 ? 13.042 -5.567 -31.422 1.00 87.44 80 LYS A O 1
ATOM 662 N N . ASN A 1 81 ? 13.918 -4.319 -29.768 1.00 85.81 81 ASN A N 1
ATOM 663 C CA . ASN A 1 81 ? 12.763 -3.426 -29.608 1.00 85.81 81 ASN A CA 1
ATOM 664 C C . ASN A 1 81 ? 12.924 -2.068 -30.315 1.00 85.81 81 ASN A C 1
ATOM 666 O O . ASN A 1 81 ? 11.939 -1.353 -30.497 1.00 85.81 81 ASN A O 1
ATOM 670 N N . SER A 1 82 ? 14.136 -1.697 -30.730 1.00 79.44 82 SER A N 1
ATOM 671 C CA . SER A 1 82 ? 14.392 -0.478 -31.498 1.00 79.44 82 SER A CA 1
ATOM 672 C C . SER A 1 82 ? 14.204 -0.737 -32.994 1.00 79.44 82 SER A C 1
ATOM 674 O O . SER A 1 82 ? 14.910 -1.541 -33.600 1.00 79.44 82 SER A O 1
ATOM 676 N N . ASN A 1 83 ? 13.258 -0.036 -33.623 1.00 70.62 83 ASN A N 1
ATOM 677 C CA . ASN A 1 83 ? 13.068 -0.078 -35.074 1.00 70.62 83 ASN A CA 1
ATOM 678 C C . ASN A 1 83 ? 14.076 0.859 -35.756 1.00 70.62 83 ASN A C 1
ATOM 680 O O . ASN A 1 83 ? 13.769 2.006 -36.090 1.00 70.62 83 ASN A O 1
ATOM 684 N N . GLN A 1 84 ? 15.304 0.374 -35.921 1.00 70.56 8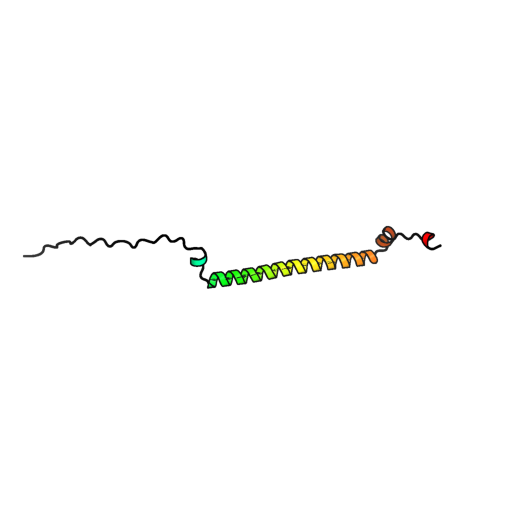4 GLN A N 1
ATOM 685 C CA . GLN A 1 84 ? 16.413 1.138 -36.485 1.00 70.56 84 GLN A CA 1
ATOM 686 C C . GLN A 1 84 ? 16.369 1.127 -38.027 1.00 70.56 84 GLN A C 1
ATOM 688 O O . GLN A 1 84 ? 17.236 0.579 -38.706 1.00 70.56 84 GLN A O 1
ATOM 693 N N . ASP A 1 85 ? 15.324 1.727 -38.603 1.00 75.88 85 ASP A N 1
ATOM 694 C CA . ASP A 1 85 ? 15.152 1.814 -40.056 1.00 75.88 85 ASP A CA 1
ATOM 695 C C . ASP A 1 85 ? 15.863 3.052 -40.629 1.00 75.88 85 ASP A C 1
ATOM 697 O O . ASP A 1 85 ? 15.283 4.120 -40.834 1.00 75.88 85 ASP A O 1
ATOM 701 N N . TRP A 1 86 ? 17.164 2.905 -40.881 1.00 73.06 86 TRP A N 1
ATOM 702 C CA . TRP A 1 86 ? 18.042 3.942 -41.440 1.00 73.06 86 TRP A CA 1
ATOM 703 C C . TRP A 1 86 ? 17.615 4.442 -42.830 1.00 73.06 86 TRP A C 1
ATOM 705 O O . TRP A 1 86 ? 18.058 5.505 -43.264 1.00 73.06 86 TRP A O 1
ATOM 715 N N . ARG A 1 87 ? 16.749 3.706 -43.539 1.00 73.62 87 ARG A N 1
ATOM 716 C CA . ARG A 1 87 ? 16.214 4.111 -44.848 1.00 73.62 87 ARG A CA 1
ATOM 717 C C . ARG A 1 87 ? 15.230 5.279 -44.744 1.00 73.62 87 ARG A C 1
ATOM 719 O O . ARG A 1 87 ? 14.996 5.943 -45.745 1.00 73.62 87 ARG A O 1
ATOM 726 N N . LYS A 1 88 ? 14.684 5.546 -43.551 1.00 75.06 88 LYS A N 1
ATOM 727 C CA . LYS A 1 88 ? 13.749 6.654 -43.282 1.00 75.06 88 LYS A CA 1
ATOM 728 C C . LYS A 1 88 ? 14.423 8.024 -43.148 1.00 75.06 88 LYS A C 1
ATOM 730 O O . LYS A 1 88 ? 13.726 9.030 -43.131 1.00 75.06 88 LYS A O 1
ATOM 735 N N . TYR A 1 89 ? 15.750 8.061 -43.035 1.00 71.62 89 TYR A N 1
ATOM 736 C CA . TYR A 1 89 ? 16.543 9.279 -42.819 1.00 71.62 89 TYR A CA 1
ATOM 737 C C . TYR A 1 89 ? 17.472 9.599 -44.006 1.00 71.62 89 TYR A C 1
ATOM 739 O O . TYR A 1 89 ? 18.485 10.275 -43.829 1.00 71.62 89 TYR A O 1
ATOM 747 N N . LYS A 1 90 ? 17.166 9.060 -45.192 1.00 65.44 90 LYS A N 1
ATOM 748 C CA . LYS A 1 90 ? 17.916 9.251 -46.441 1.00 65.44 90 LYS A CA 1
ATOM 749 C C . LYS A 1 90 ? 17.303 10.336 -47.314 1.00 65.44 90 LYS A C 1
ATOM 751 O O . LYS A 1 90 ? 16.057 10.403 -47.360 1.00 65.44 90 LYS A O 1
#

Radius of gyration: 41.32 Å; chains: 1; bounding box: 67×40×132 Å

Organism: NCBI:txid2743772

Secondary structure (DSSP, 8-state):
--------PPPPPPPPPP-------HHHHS-HHHHHHHHHHHHHHHHHHHHHHHHHHHHHHHHHHHHHHHHHH-HHHHHHH----GGGG-